Protein AF-A0A8H7XR48-F1 (afdb_monomer)

pLDDT: mean 74.65, std 19.41, range [31.95, 97.06]

Secondary structure (DSSP, 8-state):
---GGGGTS-TTSS-TTTTTTS----TT-----HHHHHHHTT--STTTTSHHHHHHHHH-----PPPTTHHHHHHHS-HHHHHHHHHHHHHHHHHHHHHHHHTTHHHHHHHHHHHHT--HHHHHH-TTHHHHHHHHHHHHHHHHHHTTS---S-HHHHHHHHHHTT-

Nearest PDB structures (foldseek):
  2gv9-assembly2_B  TM=8.561E-01  e=1.039E-02  Human alphaherpesvirus 1 strain KOS
  8ojd-assembly1_A  TM=8.337E-01  e=8.740E-03  Human alphaherpesvirus 1 strain KOS
  8ojc-assembly1_A  TM=9.045E-01  e=2.078E-02  Human alphaherpesvirus 1 strain KOS
  8ojb-assembly1_A  TM=8.391E-01  e=2.938E-02  Human alphaherpesvirus 1 strain KOS
  9enq-assembly1_A  TM=8.644E-01  e=4.155E-02  Human alphaherpesvirus 1 strain KOS

Solvent-accessible surface area (backbone atoms only — not comparable to full-atom values): 10162 Å² total; per-residue (Å²): 135,86,57,84,64,64,61,62,73,53,56,75,80,44,64,82,92,54,37,83,83,42,69,57,33,44,84,99,54,84,87,84,59,63,66,59,51,43,44,74,76,62,53,73,53,96,65,59,62,35,71,49,45,45,32,40,73,76,69,72,40,80,67,88,78,81,61,75,83,52,49,64,58,31,67,71,50,54,74,66,38,38,52,50,53,51,51,52,53,50,54,63,57,49,49,56,58,54,48,41,63,76,69,38,57,64,63,54,48,52,55,52,22,64,75,30,75,43,59,62,68,59,44,70,62,36,62,68,52,41,58,54,40,46,53,53,49,52,53,49,51,50,56,57,58,42,68,82,46,94,69,82,88,59,75,67,57,62,60,51,56,65,58,59,78,74,110

Foldseek 3Di:
DPDPVVLADFLPPDDPVCSVVAFSRDPPDDDFDPLVLCVVVVLDDDPCSDLQNLCCVQVVDGQDDDDPVCVVVLVPDDPVSVVVVVVSVVSVVVSVVVSCVRSVRPVVLVVLCVQLVHDSNVCSRPVVSSVVSVVVVVVVCVVVVCVVPDDDDPPVVVVVVVVVVVD

InterPro domains:
  IPR012337 Ribonuclease H-like superfamily [SSF53098] (27-121)
  IPR036397 Ribonuclease H superfamily [G3DSA:3.30.420.10] (11-151)
  IPR050240 DNA polymerase type-B [PTHR10322] (49-137)

Radius of gyration: 24.16 Å; Cα contacts (8 Å, |Δi|>4): 101; chains: 1; bounding box: 70×36×67 Å

Structure (mmCIF, N/CA/C/O backbone):
data_AF-A0A8H7XR48-F1
#
_entry.id   AF-A0A8H7XR48-F1
#
loop_
_atom_site.group_PDB
_atom_site.id
_atom_site.type_symbol
_atom_site.label_atom_id
_atom_site.label_alt_id
_atom_site.label_comp_id
_atom_site.label_asym_id
_atom_site.label_entity_id
_atom_site.label_seq_id
_atom_site.pdbx_PDB_ins_code
_atom_site.Cartn_x
_atom_site.Cartn_y
_atom_site.Cartn_z
_atom_site.occupancy
_atom_site.B_iso_or_equiv
_atom_site.auth_seq_id
_atom_site.auth_comp_id
_atom_site.auth_asym_id
_atom_site.auth_atom_id
_atom_site.pdbx_PDB_model_num
ATOM 1 N N . MET A 1 1 ? 26.533 -17.376 -4.863 1.00 31.95 1 MET A N 1
ATOM 2 C CA . MET A 1 1 ? 25.498 -17.317 -5.921 1.00 31.95 1 MET A CA 1
ATOM 3 C C . MET A 1 1 ? 24.184 -17.815 -5.343 1.00 31.95 1 MET A C 1
ATOM 5 O O . MET A 1 1 ? 23.973 -19.017 -5.287 1.00 31.95 1 MET A O 1
ATOM 9 N N . VAL A 1 2 ? 23.328 -16.916 -4.854 1.00 35.06 2 VAL A N 1
ATOM 10 C CA . VAL A 1 2 ? 21.971 -17.296 -4.442 1.00 35.06 2 VAL A CA 1
ATOM 11 C C . VAL A 1 2 ? 21.118 -17.404 -5.701 1.00 35.06 2 VAL A C 1
ATOM 13 O O . VAL A 1 2 ? 20.883 -16.408 -6.388 1.00 35.06 2 VAL A O 1
ATOM 16 N N . ALA A 1 3 ? 20.753 -18.640 -6.032 1.00 35.38 3 ALA A N 1
ATOM 17 C CA . ALA A 1 3 ? 20.004 -18.998 -7.219 1.00 35.38 3 ALA A CA 1
ATOM 18 C C . ALA A 1 3 ? 18.652 -18.274 -7.257 1.00 35.38 3 ALA A C 1
ATOM 20 O O . ALA A 1 3 ? 17.944 -18.191 -6.257 1.00 35.38 3 ALA A O 1
ATOM 21 N N . PHE A 1 4 ? 18.261 -17.850 -8.457 1.00 39.47 4 PHE A N 1
ATOM 22 C CA . PHE A 1 4 ? 16.917 -17.381 -8.829 1.00 39.47 4 PHE A CA 1
ATOM 23 C C . PHE A 1 4 ? 15.782 -18.311 -8.335 1.00 39.47 4 PHE A C 1
ATOM 25 O O . PHE A 1 4 ? 14.628 -17.910 -8.246 1.00 39.47 4 PHE A O 1
ATOM 32 N N . ARG A 1 5 ? 16.126 -19.555 -7.980 1.00 36.34 5 ARG A N 1
ATOM 33 C CA . ARG A 1 5 ? 15.261 -20.584 -7.398 1.00 36.34 5 ARG A CA 1
ATOM 34 C C . ARG A 1 5 ? 14.713 -20.228 -6.009 1.00 36.34 5 ARG A C 1
ATOM 36 O O . ARG A 1 5 ? 13.591 -20.599 -5.693 1.00 36.34 5 ARG A O 1
ATOM 43 N N . GLN A 1 6 ? 15.445 -19.441 -5.216 1.00 41.44 6 GLN A N 1
ATOM 44 C CA . GLN A 1 6 ? 15.031 -19.095 -3.849 1.00 41.44 6 GLN A CA 1
ATOM 45 C C . GLN A 1 6 ? 13.842 -18.118 -3.793 1.00 41.44 6 GLN A C 1
ATOM 47 O O . GLN A 1 6 ? 13.240 -17.943 -2.740 1.00 41.44 6 GLN A O 1
ATOM 52 N N . VAL A 1 7 ? 13.476 -17.515 -4.929 1.00 48.41 7 VAL A N 1
ATOM 53 C CA . VAL A 1 7 ? 12.302 -16.635 -5.071 1.00 48.41 7 VAL A CA 1
ATOM 54 C C . VAL A 1 7 ? 10.983 -17.418 -4.982 1.00 48.41 7 VAL A C 1
ATOM 56 O O . VAL A 1 7 ? 9.935 -16.838 -4.714 1.00 48.41 7 VAL A O 1
ATOM 59 N N . MET A 1 8 ? 11.026 -18.737 -5.194 1.00 41.47 8 MET A N 1
ATOM 60 C CA . MET A 1 8 ? 9.834 -19.586 -5.299 1.00 41.47 8 MET A CA 1
ATOM 61 C C . MET A 1 8 ? 9.629 -20.541 -4.118 1.00 41.47 8 MET A C 1
ATOM 63 O O . MET A 1 8 ? 8.530 -21.070 -3.984 1.00 41.47 8 MET A O 1
ATOM 67 N N . GLU A 1 9 ? 10.656 -20.808 -3.304 1.00 43.06 9 GLU A N 1
ATOM 68 C CA . GLU A 1 9 ? 10.659 -22.015 -2.459 1.00 43.06 9 GLU A CA 1
ATOM 69 C C . GLU A 1 9 ? 10.264 -21.830 -0.987 1.00 43.06 9 GLU A C 1
ATOM 71 O O . GLU A 1 9 ? 9.952 -22.840 -0.377 1.00 43.06 9 GLU A O 1
ATOM 76 N N . ASP A 1 10 ? 10.159 -20.624 -0.409 1.00 47.31 10 ASP A N 1
ATOM 77 C CA . ASP A 1 10 ? 9.413 -20.485 0.860 1.00 47.31 10 ASP A CA 1
ATOM 78 C C . ASP A 1 10 ? 9.190 -19.022 1.298 1.00 47.31 10 ASP A C 1
ATOM 80 O O . ASP A 1 10 ? 10.163 -18.315 1.589 1.00 47.31 10 ASP A O 1
ATOM 84 N N . PRO A 1 11 ? 7.941 -18.538 1.436 1.00 47.41 11 PRO A N 1
ATOM 85 C CA . PRO A 1 11 ? 7.667 -17.211 1.992 1.00 47.41 11 PRO A CA 1
ATOM 86 C C . PRO A 1 11 ? 8.005 -17.091 3.495 1.00 47.41 11 PRO A C 1
ATOM 88 O O . PRO A 1 11 ? 8.088 -15.971 3.998 1.00 47.41 11 PRO A O 1
ATOM 91 N N . TYR A 1 12 ? 8.245 -18.207 4.203 1.00 47.72 12 TYR A N 1
ATOM 92 C CA . TYR A 1 12 ? 8.559 -18.240 5.643 1.00 47.72 12 TYR A CA 1
ATOM 93 C C . TYR A 1 12 ? 10.038 -18.500 5.981 1.00 47.72 12 TYR A C 1
ATOM 95 O O . TYR A 1 12 ? 10.414 -18.431 7.148 1.00 47.72 12 TYR A O 1
ATOM 103 N N . ALA A 1 13 ? 10.906 -18.745 4.993 1.00 47.00 13 ALA A N 1
ATOM 104 C CA . ALA A 1 13 ? 12.335 -19.003 5.227 1.00 47.00 13 ALA A CA 1
ATOM 105 C C . ALA A 1 13 ? 13.164 -17.731 5.516 1.00 47.00 13 ALA A C 1
ATOM 107 O O . ALA A 1 13 ? 14.387 -17.788 5.662 1.00 47.00 13 ALA A O 1
ATOM 108 N N . LEU A 1 14 ? 12.519 -16.563 5.585 1.00 50.69 14 LEU A N 1
ATOM 109 C CA . LEU A 1 14 ? 13.154 -15.297 5.934 1.00 50.69 14 LEU A CA 1
ATOM 110 C C . LEU A 1 14 ? 12.921 -14.993 7.419 1.00 50.69 14 LEU A C 1
ATOM 112 O O . LEU A 1 14 ? 11.793 -15.125 7.891 1.00 50.69 14 LEU A O 1
ATOM 116 N N . PRO A 1 15 ? 13.944 -14.543 8.171 1.00 48.00 15 PRO A N 1
ATOM 117 C CA . PRO A 1 15 ? 13.750 -14.161 9.562 1.00 48.00 15 PRO A CA 1
ATOM 118 C C . PRO A 1 15 ? 12.688 -13.053 9.655 1.00 48.00 15 PRO A C 1
ATOM 120 O O . PRO A 1 15 ? 12.724 -12.083 8.892 1.00 48.00 15 PRO A O 1
ATOM 123 N N . ALA A 1 16 ? 11.744 -13.217 10.588 1.00 51.31 16 ALA A N 1
ATOM 124 C CA . ALA A 1 16 ? 10.472 -12.486 10.669 1.00 51.31 16 ALA A CA 1
ATOM 125 C C . ALA A 1 16 ? 10.585 -10.948 10.636 1.00 51.31 16 ALA A C 1
ATOM 127 O O . ALA A 1 16 ? 9.635 -10.267 10.261 1.00 51.31 16 ALA A O 1
ATOM 128 N N . TRP A 1 17 ? 11.750 -10.395 10.982 1.00 51.19 17 TRP A N 1
ATOM 129 C CA . TRP A 1 17 ? 12.008 -8.956 10.991 1.00 51.19 17 TRP A CA 1
ATOM 130 C C . TRP A 1 17 ? 12.313 -8.351 9.604 1.00 51.19 17 TRP A C 1
ATOM 132 O O . TRP A 1 17 ? 12.172 -7.145 9.448 1.00 51.19 17 TRP A O 1
ATOM 142 N N . ASN A 1 18 ? 12.654 -9.164 8.590 1.00 47.69 18 ASN A N 1
ATOM 143 C CA . ASN A 1 18 ? 12.933 -8.732 7.203 1.00 47.69 18 ASN A CA 1
ATOM 144 C C . ASN A 1 18 ? 11.976 -9.327 6.155 1.00 47.69 18 ASN A C 1
ATOM 146 O O . ASN A 1 18 ? 12.131 -9.089 4.954 1.00 47.69 18 ASN A O 1
ATOM 150 N N . ALA A 1 19 ? 10.998 -10.123 6.586 1.00 46.16 19 ALA A N 1
ATOM 151 C CA . ALA A 1 19 ? 10.084 -10.832 5.695 1.00 46.16 19 ALA A CA 1
ATOM 152 C C . ALA A 1 19 ? 9.158 -9.897 4.890 1.00 46.16 19 ALA A C 1
ATOM 154 O O . ALA A 1 19 ? 8.679 -10.293 3.836 1.00 46.16 19 ALA A O 1
ATOM 155 N N . PHE A 1 20 ? 8.942 -8.656 5.347 1.00 44.34 20 PHE A N 1
ATOM 156 C CA . PHE A 1 20 ? 8.093 -7.668 4.663 1.00 44.34 20 PHE A CA 1
ATOM 157 C C . PHE A 1 20 ? 8.835 -6.797 3.637 1.00 44.34 20 PHE A C 1
ATOM 159 O O . PHE A 1 20 ? 8.202 -6.177 2.783 1.00 44.34 20 PHE A O 1
ATOM 166 N N . ASP A 1 21 ? 10.169 -6.738 3.699 1.00 47.44 21 ASP A N 1
ATOM 167 C CA . ASP A 1 21 ? 10.977 -6.004 2.714 1.00 47.44 21 ASP A CA 1
ATOM 168 C C . ASP A 1 21 ? 11.237 -6.824 1.448 1.00 47.44 21 ASP A C 1
ATOM 170 O O . ASP A 1 21 ? 11.484 -6.264 0.381 1.00 47.44 21 ASP A O 1
ATOM 174 N N . LYS A 1 22 ? 11.132 -8.150 1.551 1.00 54.72 22 LYS A N 1
ATOM 175 C CA . LYS A 1 22 ? 11.156 -9.069 0.416 1.00 54.72 22 LYS A CA 1
ATOM 176 C C . LYS A 1 22 ? 9.720 -9.440 0.074 1.00 54.72 22 LYS A C 1
ATOM 178 O O . LYS A 1 22 ? 8.923 -9.698 0.963 1.00 54.72 22 LYS A O 1
ATOM 183 N N . CYS A 1 23 ? 9.374 -9.447 -1.210 1.00 55.88 23 CYS A N 1
ATOM 184 C CA . CYS A 1 23 ? 8.049 -9.872 -1.653 1.00 55.88 23 CYS A CA 1
ATOM 185 C C . CYS A 1 23 ? 7.854 -11.338 -1.212 1.00 55.88 23 CYS A C 1
ATOM 187 O O . CYS A 1 23 ? 8.615 -12.180 -1.694 1.00 55.88 23 CYS A O 1
ATOM 189 N N . PRO A 1 24 ? 6.927 -11.668 -0.287 1.00 58.44 24 PRO A N 1
ATOM 190 C CA . PRO A 1 24 ? 6.729 -13.053 0.113 1.00 58.44 24 PRO A CA 1
ATOM 191 C C . PRO A 1 24 ? 6.216 -13.805 -1.114 1.00 58.44 24 PRO A C 1
ATOM 193 O O . PRO A 1 24 ? 5.130 -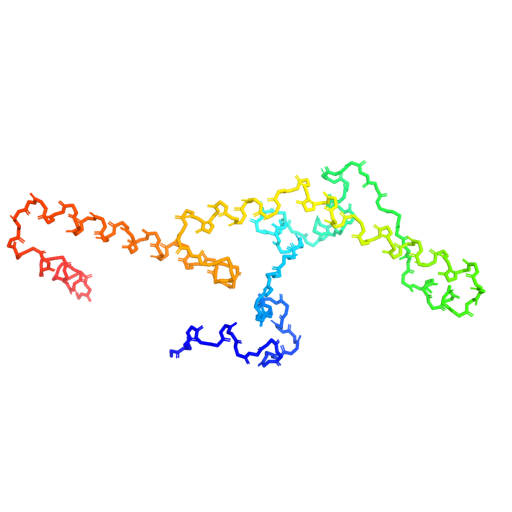13.523 -1.627 1.00 58.44 24 PRO A O 1
ATOM 196 N N . GLY A 1 25 ? 7.062 -14.688 -1.645 1.00 56.75 25 GLY A N 1
ATOM 197 C CA . GLY A 1 25 ? 6.806 -15.448 -2.858 1.00 56.75 25 GLY A CA 1
ATOM 198 C C . GLY A 1 25 ? 5.703 -16.466 -2.618 1.00 56.75 25 GLY A C 1
ATOM 199 O O . GLY A 1 25 ? 5.967 -17.624 -2.326 1.00 56.75 25 GLY A O 1
ATOM 200 N N . TYR A 1 26 ? 4.448 -16.039 -2.711 1.00 68.38 26 TYR A N 1
ATOM 201 C CA . TYR A 1 26 ? 3.325 -16.960 -2.782 1.00 68.38 26 TYR A CA 1
ATOM 202 C C . TYR A 1 26 ? 3.242 -17.503 -4.206 1.00 68.38 26 TYR A C 1
ATOM 204 O O . TYR A 1 26 ? 3.076 -16.744 -5.166 1.00 68.38 26 TYR A O 1
ATOM 212 N N . VAL A 1 27 ? 3.331 -18.823 -4.357 1.00 71.50 27 VAL A N 1
ATOM 213 C CA . VAL A 1 27 ? 3.225 -19.465 -5.670 1.00 71.50 27 VAL A CA 1
ATOM 214 C C . VAL A 1 27 ? 1.889 -19.086 -6.320 1.00 71.50 27 VAL A C 1
ATOM 216 O O . VAL A 1 27 ? 0.821 -19.236 -5.728 1.00 71.50 27 VAL A O 1
ATOM 219 N N . GLY A 1 28 ? 1.955 -18.538 -7.536 1.00 78.50 28 GLY A N 1
ATOM 220 C CA . GLY A 1 28 ? 0.779 -18.127 -8.309 1.00 78.50 28 GLY A CA 1
ATOM 221 C C . GLY A 1 28 ? 0.068 -16.859 -7.820 1.00 78.50 28 GLY A C 1
ATOM 222 O O . GLY A 1 28 ? -0.946 -16.488 -8.406 1.00 78.50 28 GLY A O 1
ATOM 223 N N . ARG A 1 29 ? 0.572 -16.167 -6.788 1.00 79.56 29 ARG A N 1
ATOM 224 C CA . ARG A 1 29 ? -0.003 -14.896 -6.317 1.00 79.56 29 ARG A CA 1
ATOM 225 C C . ARG A 1 29 ? 1.014 -13.768 -6.423 1.00 79.56 29 ARG A C 1
ATOM 227 O O . ARG A 1 29 ? 2.207 -13.947 -6.200 1.00 79.56 29 ARG A O 1
ATOM 234 N N . PHE A 1 30 ? 0.514 -12.585 -6.752 1.00 80.94 30 PHE A N 1
ATOM 235 C CA . PHE A 1 30 ? 1.302 -11.364 -6.823 1.00 80.94 30 PHE A CA 1
ATOM 236 C C . PHE A 1 30 ? 0.936 -10.457 -5.651 1.00 80.94 30 PHE A C 1
ATOM 238 O O . PHE A 1 30 ? -0.236 -10.127 -5.468 1.00 80.94 30 PHE A O 1
ATOM 245 N N . VAL A 1 31 ? 1.929 -10.066 -4.850 1.00 81.62 31 VAL A N 1
ATOM 246 C CA . VAL A 1 31 ? 1.714 -9.205 -3.682 1.00 81.62 31 VAL A CA 1
ATOM 247 C C . VAL A 1 31 ? 1.929 -7.751 -4.072 1.00 81.62 31 VAL A C 1
ATOM 249 O O . VAL A 1 31 ? 3.024 -7.331 -4.456 1.00 81.62 31 VAL A O 1
ATOM 252 N N . LEU A 1 32 ? 0.860 -6.973 -3.941 1.00 85.12 32 LEU A N 1
ATOM 253 C CA . LEU A 1 32 ? 0.852 -5.549 -4.215 1.00 85.12 32 LEU A CA 1
ATOM 254 C C . LEU A 1 32 ? 0.607 -4.773 -2.924 1.00 85.12 32 LEU A C 1
ATOM 256 O O . LEU A 1 32 ? -0.530 -4.622 -2.494 1.00 85.12 32 LEU A O 1
ATOM 260 N N . ASP A 1 33 ? 1.684 -4.262 -2.330 1.00 85.38 33 ASP A N 1
ATOM 261 C CA . ASP A 1 33 ? 1.592 -3.340 -1.201 1.00 85.38 33 ASP A CA 1
ATOM 262 C C . ASP A 1 33 ? 1.602 -1.882 -1.687 1.00 85.38 33 ASP A C 1
ATOM 264 O O . ASP A 1 33 ? 2.489 -1.447 -2.433 1.00 85.38 33 ASP A O 1
ATOM 268 N N . ILE A 1 34 ? 0.598 -1.132 -1.242 1.00 87.56 34 ILE A N 1
ATOM 269 C CA . ILE A 1 34 ? 0.430 0.296 -1.498 1.00 87.56 34 ILE A CA 1
ATOM 270 C C . ILE A 1 34 ? 1.507 1.110 -0.802 1.00 87.56 34 ILE A C 1
ATOM 272 O O . ILE A 1 34 ? 2.008 2.066 -1.386 1.00 87.56 34 ILE A O 1
ATOM 276 N N . TYR A 1 35 ? 1.871 0.746 0.427 1.00 85.25 35 TYR A N 1
ATOM 277 C CA . TYR A 1 35 ? 2.858 1.489 1.199 1.00 85.25 35 TYR A CA 1
ATOM 278 C C . TYR A 1 35 ? 4.208 1.500 0.475 1.00 85.25 35 TYR A C 1
ATOM 280 O O . TYR A 1 35 ? 4.811 2.556 0.268 1.00 85.25 35 TYR A O 1
ATOM 288 N N . LYS A 1 36 ? 4.638 0.329 -0.008 1.00 81.12 36 LYS A N 1
ATOM 289 C CA . LYS A 1 36 ? 5.837 0.195 -0.844 1.00 81.12 36 LYS A CA 1
ATOM 290 C C . LYS A 1 36 ? 5.702 0.957 -2.157 1.00 81.12 36 LYS A C 1
ATOM 292 O O . LYS A 1 36 ? 6.602 1.711 -2.506 1.00 81.12 36 LYS A O 1
ATOM 297 N N . HIS A 1 37 ? 4.562 0.841 -2.838 1.00 84.62 37 HIS A N 1
ATOM 298 C CA . HIS A 1 37 ? 4.338 1.559 -4.094 1.00 84.62 37 HIS A CA 1
ATOM 299 C C . HIS A 1 37 ? 4.391 3.089 -3.931 1.00 84.62 37 HIS A C 1
ATOM 301 O O . HIS A 1 37 ? 4.999 3.777 -4.745 1.00 84.62 37 HIS A O 1
ATOM 307 N N . ALA A 1 38 ? 3.818 3.627 -2.854 1.00 85.62 38 ALA A N 1
ATOM 308 C CA . ALA A 1 38 ? 3.908 5.045 -2.521 1.00 85.62 38 ALA A CA 1
ATOM 309 C C . ALA A 1 38 ? 5.363 5.475 -2.266 1.00 85.62 38 ALA A C 1
ATOM 311 O O . ALA A 1 38 ? 5.776 6.552 -2.703 1.00 85.62 38 ALA A O 1
ATOM 312 N N . SER A 1 39 ? 6.158 4.621 -1.609 1.00 82.31 39 SER A N 1
ATOM 313 C CA . SER A 1 39 ? 7.591 4.869 -1.428 1.00 82.31 39 SER A CA 1
ATOM 314 C C . SER A 1 39 ? 8.350 4.866 -2.759 1.00 82.31 39 SER A C 1
ATOM 316 O O . SER A 1 39 ? 9.205 5.726 -2.956 1.00 82.31 39 SER A O 1
ATOM 318 N N . ASP A 1 40 ? 8.019 3.952 -3.677 1.00 79.75 40 ASP A N 1
ATOM 319 C CA . ASP A 1 40 ? 8.638 3.852 -5.008 1.00 79.75 40 ASP A CA 1
ATOM 320 C C . ASP A 1 40 ? 8.347 5.092 -5.875 1.00 79.75 40 ASP A C 1
ATOM 322 O O . ASP A 1 40 ? 9.189 5.521 -6.660 1.00 79.75 40 ASP A O 1
ATOM 326 N N . ILE A 1 41 ? 7.166 5.702 -5.712 1.00 80.12 41 ILE A N 1
ATOM 327 C CA . ILE A 1 41 ? 6.768 6.953 -6.388 1.00 80.12 41 ILE A CA 1
ATOM 328 C C . ILE A 1 41 ? 7.530 8.177 -5.830 1.00 80.12 41 ILE A C 1
ATOM 330 O O . ILE A 1 41 ? 7.482 9.264 -6.404 1.00 80.12 41 ILE A O 1
ATOM 334 N N . GLY A 1 42 ? 8.269 8.025 -4.727 1.00 78.12 42 GLY A N 1
ATOM 335 C CA . GLY A 1 42 ? 9.019 9.115 -4.104 1.00 78.12 42 GLY A CA 1
ATOM 336 C C . GLY A 1 42 ? 8.229 9.875 -3.038 1.00 78.12 42 GLY A C 1
ATOM 337 O O . GLY A 1 42 ? 8.595 10.993 -2.673 1.00 78.12 42 GLY A O 1
ATOM 338 N N . ILE A 1 43 ? 7.157 9.289 -2.493 1.00 75.12 43 ILE A N 1
ATOM 339 C CA . ILE A 1 43 ? 6.497 9.812 -1.290 1.00 75.12 43 ILE A CA 1
ATOM 340 C C . ILE A 1 43 ? 7.331 9.398 -0.075 1.00 75.12 43 ILE A C 1
ATOM 342 O O . ILE A 1 43 ? 7.033 8.428 0.617 1.00 75.12 43 ILE A O 1
ATOM 346 N N . THR A 1 44 ? 8.424 10.120 0.161 1.00 58.00 44 THR A N 1
ATOM 347 C CA . THR A 1 44 ? 9.387 9.816 1.225 1.00 58.00 44 THR A CA 1
ATOM 348 C C . THR A 1 44 ? 9.148 10.682 2.467 1.00 58.00 44 THR A C 1
ATOM 350 O O . THR A 1 44 ? 8.890 11.887 2.377 1.00 58.00 44 THR A O 1
ATOM 353 N N . GLY A 1 45 ? 9.218 10.056 3.649 1.00 58.53 45 GLY A N 1
ATOM 354 C CA . GLY A 1 45 ? 9.153 10.709 4.965 1.00 58.53 45 GLY A CA 1
ATOM 355 C C . GLY A 1 45 ? 8.214 10.009 5.956 1.00 58.53 45 GLY A C 1
ATOM 356 O O . GLY A 1 45 ? 7.043 9.786 5.646 1.00 58.53 45 GLY A O 1
ATOM 357 N N . ARG A 1 46 ? 8.711 9.704 7.171 1.00 52.50 46 ARG A N 1
ATOM 358 C CA . ARG A 1 46 ? 7.883 9.225 8.298 1.00 52.50 46 ARG A CA 1
ATOM 359 C C . ARG A 1 46 ? 6.757 10.240 8.539 1.00 52.50 46 ARG A C 1
ATOM 361 O O . ARG A 1 46 ? 7.032 11.412 8.765 1.00 52.50 46 ARG A O 1
ATOM 368 N N . GLY A 1 47 ? 5.504 9.801 8.416 1.00 61.53 47 GLY A N 1
ATOM 369 C CA . GLY A 1 47 ? 4.309 10.651 8.508 1.00 61.53 47 GLY A CA 1
ATOM 370 C C . GLY A 1 47 ? 3.587 10.843 7.171 1.00 61.53 47 GLY A C 1
ATOM 371 O O . GLY A 1 47 ? 2.377 10.661 7.118 1.00 61.53 47 GLY A O 1
ATOM 372 N N . ARG A 1 48 ? 4.312 11.091 6.069 1.00 62.06 48 ARG A N 1
ATOM 373 C CA . ARG A 1 48 ? 3.710 11.302 4.730 1.00 62.06 48 ARG A CA 1
ATOM 374 C C . ARG A 1 48 ? 3.208 10.014 4.081 1.00 62.06 48 ARG A C 1
ATOM 376 O O . ARG A 1 48 ? 2.312 10.061 3.247 1.00 62.06 48 ARG A O 1
ATOM 383 N N . SER A 1 49 ? 3.795 8.881 4.460 1.00 73.12 49 SER A N 1
ATOM 384 C CA . SER A 1 49 ? 3.413 7.541 4.006 1.00 73.12 49 SER A CA 1
ATOM 385 C C . SER A 1 49 ? 2.379 6.865 4.916 1.00 73.12 49 SER A C 1
ATOM 387 O O . SER A 1 49 ? 2.108 5.676 4.763 1.00 73.12 49 SER A O 1
ATOM 389 N N . THR A 1 50 ? 1.795 7.596 5.875 1.00 85.25 50 THR A N 1
ATOM 390 C CA . THR A 1 50 ? 0.666 7.075 6.653 1.00 85.25 50 THR A CA 1
ATOM 391 C C . THR A 1 50 ? -0.576 6.976 5.773 1.00 85.25 50 THR A C 1
ATOM 393 O O . THR A 1 50 ? -0.771 7.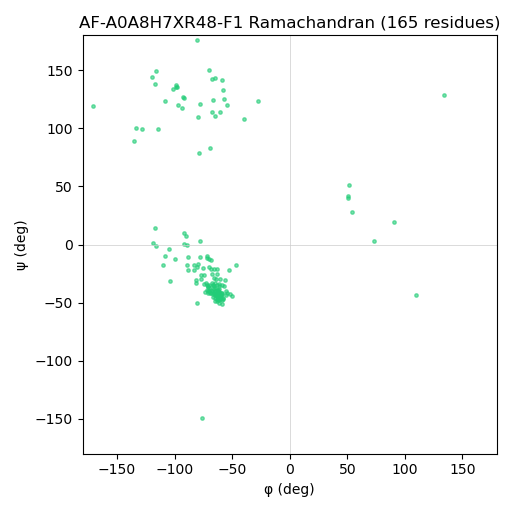774 4.855 1.00 85.25 50 THR A O 1
ATOM 396 N N . LEU A 1 51 ? -1.449 6.014 6.075 1.00 87.25 51 LEU A N 1
ATOM 397 C CA . LEU A 1 51 ? -2.692 5.819 5.328 1.00 87.25 51 LEU A CA 1
ATOM 398 C C . LEU A 1 51 ? -3.560 7.089 5.312 1.00 87.25 51 LEU A C 1
ATOM 400 O O . LEU A 1 51 ? -4.173 7.398 4.295 1.00 87.25 51 LEU A O 1
ATOM 404 N N . ASN A 1 52 ? -3.553 7.854 6.410 1.00 88.75 52 ASN A N 1
ATOM 405 C CA . ASN A 1 52 ? -4.280 9.117 6.498 1.00 88.75 52 ASN A CA 1
ATOM 406 C C . ASN A 1 52 ? -3.719 10.166 5.523 1.00 88.75 52 ASN A C 1
ATOM 408 O 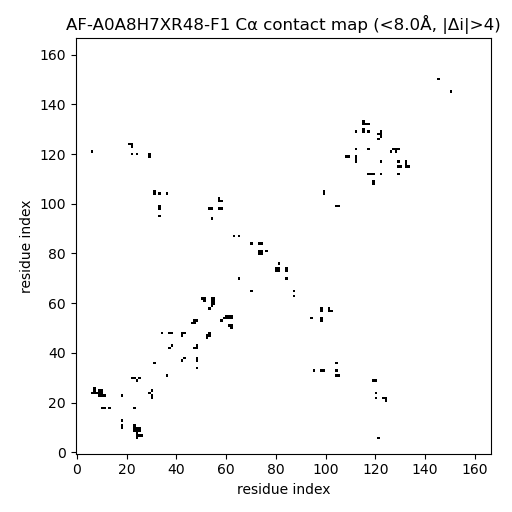O . ASN A 1 52 ? -4.470 10.744 4.745 1.00 88.75 52 ASN A O 1
ATOM 412 N N . SER A 1 53 ? -2.396 10.357 5.494 1.00 87.44 53 SER A N 1
ATOM 413 C CA . SER A 1 53 ? -1.766 11.316 4.577 1.00 87.44 53 SER A CA 1
ATOM 414 C C . SER A 1 53 ? -1.915 10.928 3.106 1.00 87.44 53 SER A C 1
ATOM 416 O O . SER A 1 53 ? -2.076 11.801 2.258 1.00 87.44 53 SER A O 1
ATOM 418 N N . LEU A 1 54 ? -1.882 9.631 2.783 1.00 89.12 54 LEU A N 1
ATOM 419 C CA . LEU A 1 54 ? -2.127 9.158 1.417 1.00 89.12 54 LEU A CA 1
ATOM 420 C C . LEU A 1 54 ? -3.587 9.377 0.999 1.00 89.12 54 LEU A C 1
ATOM 422 O O . LEU A 1 54 ? -3.835 9.825 -0.120 1.00 89.12 54 LEU A O 1
ATOM 426 N N . SER A 1 55 ? -4.539 9.117 1.897 1.00 89.62 55 SER A N 1
ATOM 427 C CA . SER A 1 55 ? -5.961 9.404 1.671 1.00 89.62 55 SER A CA 1
ATOM 428 C C . SER A 1 55 ? -6.203 10.884 1.404 1.00 89.62 55 SER A C 1
ATOM 430 O O . SER A 1 55 ? -6.781 11.241 0.379 1.00 89.62 55 SER A O 1
ATOM 432 N N . GLU A 1 56 ? -5.681 11.753 2.269 1.00 90.19 56 GLU A N 1
ATOM 433 C CA . GLU A 1 56 ? -5.853 13.198 2.131 1.00 90.19 56 GLU A CA 1
ATOM 434 C C . GLU A 1 56 ? -5.216 13.709 0.833 1.00 90.19 56 GLU A C 1
ATOM 436 O O . GLU A 1 56 ? -5.815 14.506 0.120 1.00 90.19 56 GLU A O 1
ATOM 441 N N . ARG A 1 57 ? -4.041 13.189 0.460 1.00 87.75 57 ARG A N 1
ATOM 442 C CA . ARG A 1 57 ? -3.330 13.614 -0.752 1.00 87.75 57 ARG A CA 1
ATOM 443 C C . ARG A 1 57 ? -3.993 13.170 -2.059 1.00 87.75 57 ARG A C 1
ATOM 445 O O . ARG A 1 57 ? -3.941 13.914 -3.035 1.00 87.75 57 ARG A O 1
ATOM 452 N N . PHE A 1 58 ? -4.520 11.946 -2.130 1.00 88.50 58 PHE A N 1
ATOM 453 C CA . PHE A 1 58 ? -4.993 11.357 -3.394 1.00 88.50 58 PHE A CA 1
ATOM 454 C C . PHE A 1 58 ? -6.512 11.338 -3.546 1.00 88.50 58 PHE A C 1
ATOM 456 O O . PHE A 1 58 ? -7.012 11.407 -4.672 1.00 88.50 58 PHE A O 1
ATOM 463 N N . LEU A 1 59 ? -7.233 11.215 -2.433 1.00 89.31 59 LEU A N 1
ATOM 464 C CA . LEU A 1 59 ? -8.690 11.108 -2.400 1.00 89.31 59 LEU A CA 1
ATOM 465 C C . LEU A 1 59 ? -9.352 12.383 -1.861 1.00 89.31 59 LEU A C 1
ATOM 467 O O . LEU A 1 59 ? -10.563 12.511 -1.994 1.00 89.31 59 LEU A O 1
ATOM 471 N N . ASN A 1 60 ? -8.574 13.329 -1.311 1.00 87.88 60 ASN A N 1
ATOM 472 C CA . ASN A 1 60 ? -9.074 14.513 -0.598 1.00 87.88 60 ASN A CA 1
ATOM 473 C C . ASN A 1 60 ? -10.049 14.153 0.536 1.00 87.88 60 ASN A C 1
ATOM 475 O O . ASN A 1 60 ? -10.926 14.942 0.880 1.00 87.88 60 ASN A O 1
ATOM 479 N N . ASP A 1 61 ? -9.890 12.957 1.108 1.00 86.94 61 ASP A N 1
ATOM 480 C CA . ASP A 1 61 ? -10.732 12.436 2.178 1.00 86.94 61 ASP A CA 1
ATOM 481 C C . ASP A 1 61 ? -9.898 12.214 3.442 1.00 86.94 61 ASP A C 1
ATOM 483 O O . ASP A 1 61 ? -8.758 11.732 3.378 1.00 86.94 61 ASP A O 1
ATOM 487 N N . LYS A 1 62 ? -10.461 12.574 4.595 1.00 85.31 62 LYS A N 1
ATOM 488 C CA . LYS A 1 62 ? -9.797 12.453 5.894 1.00 85.31 62 LYS A CA 1
ATOM 489 C C . LYS A 1 62 ? -10.244 11.170 6.568 1.00 85.31 62 LYS A C 1
ATOM 491 O O . LYS A 1 62 ? -11.413 10.995 6.894 1.00 85.31 62 LYS A O 1
ATOM 496 N N . LYS A 1 63 ? -9.280 10.294 6.844 1.00 86.69 63 LYS A N 1
ATOM 497 C CA . LYS A 1 63 ? -9.544 9.022 7.508 1.00 86.69 63 LYS A CA 1
ATOM 498 C C . LYS A 1 63 ? -10.000 9.259 8.951 1.00 86.69 63 LYS A C 1
ATOM 500 O O . LYS A 1 63 ? -9.265 9.836 9.756 1.00 86.69 63 LYS A O 1
ATOM 505 N N . GLU A 1 64 ? -11.165 8.730 9.305 1.00 85.25 64 GLU A N 1
ATOM 506 C CA . GLU A 1 64 ? -11.581 8.587 10.702 1.00 85.25 64 GLU A CA 1
ATOM 507 C C . GLU A 1 64 ? -10.683 7.550 11.396 1.00 85.25 64 GLU A C 1
ATOM 509 O O . GLU A 1 64 ? -10.693 6.373 11.038 1.00 85.25 64 GLU A O 1
ATOM 514 N N . ASN A 1 65 ? -9.880 7.970 12.377 1.00 84.44 65 ASN A N 1
ATOM 515 C CA . ASN A 1 65 ? -8.971 7.071 13.089 1.00 84.44 65 ASN A CA 1
ATOM 516 C C . ASN A 1 65 ? -9.528 6.671 14.455 1.00 84.44 65 ASN A C 1
ATOM 518 O O . ASN A 1 65 ? -9.938 7.516 15.251 1.00 84.44 65 ASN A O 1
ATOM 522 N N . LEU A 1 66 ? -9.449 5.377 14.750 1.00 89.38 66 LEU A N 1
ATOM 523 C CA . LEU A 1 66 ? -9.673 4.836 16.082 1.00 89.38 66 LEU A CA 1
ATOM 524 C C . LEU A 1 66 ? -8.333 4.768 16.831 1.00 89.38 66 LEU A C 1
ATOM 526 O O . LEU A 1 66 ? -7.374 4.189 16.321 1.00 89.38 66 LEU A O 1
ATOM 530 N N . SER A 1 67 ? -8.251 5.359 18.031 1.00 89.88 67 SER A N 1
ATOM 531 C CA . SER A 1 67 ? -7.050 5.224 18.876 1.00 89.88 67 SER A CA 1
ATOM 532 C C . SER A 1 67 ? -6.899 3.784 19.364 1.00 89.88 67 SER A C 1
ATOM 534 O O . SER A 1 67 ? -7.894 3.150 19.723 1.00 89.88 67 SER A O 1
ATOM 536 N N . PHE A 1 68 ? -5.659 3.297 19.439 1.00 90.75 68 PHE A N 1
ATOM 537 C CA . PHE A 1 68 ? -5.352 1.929 19.858 1.00 90.75 68 PHE A CA 1
ATOM 538 C C . PHE A 1 68 ? -5.872 1.616 21.271 1.00 90.75 68 PHE A C 1
ATOM 540 O O . PHE A 1 68 ? -6.373 0.519 21.499 1.00 90.75 68 PHE A O 1
ATOM 547 N N . ASP A 1 69 ? -5.864 2.600 22.176 1.00 94.44 69 ASP A N 1
ATOM 548 C CA . ASP A 1 69 ? -6.355 2.459 23.556 1.00 94.44 69 ASP A CA 1
ATOM 549 C C . ASP A 1 69 ? -7.836 2.074 23.639 1.00 94.44 69 ASP A C 1
ATOM 551 O O . ASP A 1 69 ? -8.274 1.423 24.586 1.00 94.44 69 ASP A O 1
ATOM 555 N N . LYS A 1 70 ? -8.634 2.478 22.644 1.00 91.88 70 LYS A N 1
ATOM 556 C CA . LYS A 1 70 ? -10.083 2.236 22.634 1.00 91.88 70 LYS A CA 1
ATOM 557 C C . LYS A 1 70 ? -10.442 0.847 22.108 1.00 91.88 70 LYS A C 1
ATOM 559 O O . LYS A 1 70 ? -11.552 0.381 22.354 1.00 91.88 70 LYS A O 1
ATOM 564 N N . ILE A 1 71 ? -9.527 0.179 21.401 1.00 94.62 71 ILE A N 1
ATOM 565 C CA . ILE A 1 71 ? -9.793 -1.103 20.733 1.00 94.62 71 ILE A CA 1
ATOM 566 C C . ILE A 1 71 ? -10.153 -2.208 21.741 1.00 94.62 71 ILE A C 1
ATOM 568 O O . ILE A 1 71 ? -11.184 -2.852 21.538 1.00 94.62 71 ILE A O 1
ATOM 572 N N . PRO A 1 72 ? -9.397 -2.426 22.841 1.00 95.75 72 PRO A N 1
ATOM 573 C CA . PRO A 1 72 ? -9.732 -3.477 23.803 1.00 95.75 72 PRO A CA 1
ATOM 574 C C . PRO A 1 72 ? -11.098 -3.256 24.460 1.00 95.75 72 PRO A C 1
ATOM 576 O O . PRO A 1 72 ? -11.854 -4.209 24.636 1.00 95.75 72 PRO A O 1
ATOM 579 N N . GLY A 1 73 ? -11.440 -1.997 24.762 1.00 94.94 73 GLY A N 1
ATOM 580 C CA . GLY A 1 73 ? -12.733 -1.634 25.346 1.00 94.94 73 GLY A CA 1
ATOM 581 C C . GLY A 1 73 ? -13.904 -1.916 24.405 1.00 94.94 73 GLY A C 1
ATOM 582 O O . GLY A 1 73 ? -14.881 -2.536 24.813 1.00 94.94 73 GLY A O 1
ATOM 583 N N . LEU A 1 74 ? -13.781 -1.537 23.129 1.00 94.31 74 LEU A N 1
ATOM 584 C CA . LEU A 1 74 ? -14.816 -1.801 22.122 1.00 94.31 74 LEU A CA 1
ATOM 585 C C . LEU A 1 74 ? -14.971 -3.296 21.813 1.00 94.31 74 LEU A C 1
ATOM 587 O O . LEU A 1 74 ? -16.078 -3.763 21.556 1.00 94.31 74 LEU A O 1
ATOM 591 N N . GLN A 1 75 ? -13.879 -4.062 21.863 1.00 95.94 75 GLN A N 1
ATOM 592 C CA . GLN A 1 75 ? -13.926 -5.504 21.627 1.00 95.94 75 GLN A CA 1
ATOM 593 C C . GLN A 1 75 ? -14.604 -6.262 22.781 1.00 95.94 75 GLN A C 1
ATOM 595 O O . GLN A 1 75 ? -15.403 -7.170 22.536 1.00 95.94 75 GLN A O 1
ATOM 600 N N . ALA A 1 76 ? -14.300 -5.885 24.028 1.00 96.19 76 ALA A N 1
ATOM 601 C CA . ALA A 1 76 ? -14.877 -6.485 25.234 1.00 96.19 76 ALA A CA 1
ATOM 602 C C . ALA A 1 76 ? -16.306 -5.999 25.549 1.00 96.19 76 ALA A C 1
ATOM 604 O O . ALA A 1 76 ? -16.963 -6.570 26.418 1.00 96.19 76 ALA A O 1
ATOM 605 N N . GLY A 1 77 ? -16.779 -4.958 24.859 1.00 94.50 77 GLY A N 1
ATOM 606 C CA . GLY A 1 77 ? -18.087 -4.346 25.069 1.00 94.50 77 GLY A CA 1
ATOM 607 C C . GLY A 1 77 ? -19.270 -5.134 24.495 1.00 94.50 77 GLY A C 1
ATOM 608 O O . GLY A 1 77 ? -19.298 -6.369 24.423 1.00 94.50 77 GLY A O 1
ATOM 609 N N . THR A 1 78 ? -20.295 -4.393 24.089 1.00 96.81 78 THR A N 1
ATOM 610 C CA . THR A 1 78 ? -21.563 -4.933 23.585 1.00 96.81 78 THR A CA 1
ATOM 611 C C . THR A 1 78 ? -21.477 -5.361 22.115 1.00 96.81 78 THR A C 1
ATOM 613 O O . THR A 1 78 ? -20.457 -5.202 21.439 1.00 96.81 78 THR A O 1
ATOM 616 N N . ALA A 1 79 ? -22.559 -5.942 21.588 1.00 97.06 79 ALA A N 1
ATOM 617 C CA . ALA A 1 79 ? -22.646 -6.259 20.162 1.00 97.06 79 ALA A CA 1
ATOM 618 C C . ALA A 1 79 ? -22.553 -4.998 19.279 1.00 97.06 79 ALA A C 1
ATOM 620 O O . ALA A 1 79 ? -21.942 -5.051 18.210 1.00 97.06 79 ALA A O 1
ATOM 621 N N . ASP A 1 80 ? -23.089 -3.868 19.746 1.00 96.94 80 ASP A N 1
ATOM 622 C C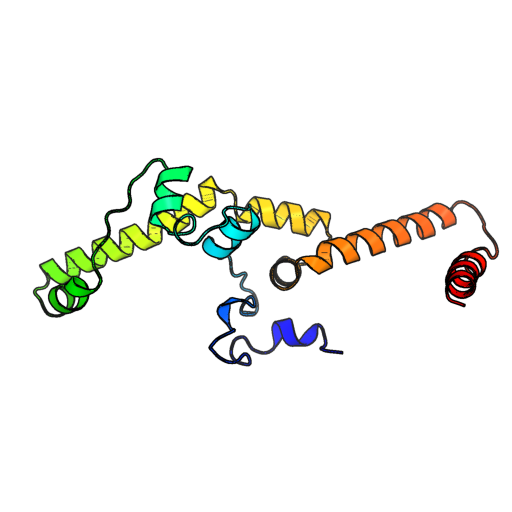A . ASP A 1 80 ? -23.062 -2.597 19.017 1.00 96.94 80 ASP A CA 1
ATOM 623 C C . ASP A 1 80 ? -21.654 -1.980 18.976 1.00 96.94 80 ASP A C 1
ATOM 625 O O . ASP A 1 80 ? -21.227 -1.467 17.935 1.00 96.94 80 ASP A O 1
ATOM 629 N N . ASP A 1 81 ? -20.876 -2.118 20.053 1.00 95.56 81 ASP A N 1
ATOM 630 C CA . ASP A 1 81 ? -19.474 -1.678 20.095 1.00 95.56 81 ASP A CA 1
ATOM 631 C C . ASP A 1 81 ? -18.611 -2.477 19.108 1.00 95.56 81 ASP A C 1
ATOM 633 O O . ASP A 1 81 ? -17.845 -1.907 18.322 1.00 95.56 81 ASP A O 1
ATOM 637 N N . ARG A 1 82 ? -18.803 -3.804 19.062 1.00 96.69 82 ARG A N 1
ATOM 638 C CA . ARG A 1 82 ? -18.130 -4.679 18.088 1.00 96.69 82 ARG A CA 1
ATOM 639 C C . ARG A 1 82 ? -18.549 -4.383 16.651 1.00 96.69 82 ARG A C 1
ATOM 641 O O . ARG A 1 82 ? -17.707 -4.417 15.753 1.00 96.69 82 ARG A O 1
ATOM 648 N N . ARG A 1 83 ? -19.823 -4.052 16.411 1.00 96.88 83 ARG A N 1
ATOM 649 C CA . ARG A 1 83 ? -20.307 -3.612 15.091 1.00 96.88 83 ARG A CA 1
ATOM 650 C C . ARG A 1 83 ? -19.629 -2.314 14.655 1.00 96.88 83 ARG A C 1
ATOM 652 O O . ARG A 1 83 ? -19.242 -2.173 13.492 1.00 96.88 83 ARG A O 1
ATOM 659 N N . THR A 1 84 ? -19.463 -1.381 15.584 1.00 94.75 84 THR A N 1
ATOM 660 C CA . THR A 1 84 ? -18.770 -0.113 15.343 1.00 94.75 84 THR A CA 1
ATOM 661 C C . THR A 1 84 ? -17.301 -0.356 14.995 1.00 94.75 84 THR A C 1
ATOM 663 O O . THR A 1 84 ? -16.822 0.144 13.977 1.00 94.75 84 THR A O 1
ATOM 666 N N . LEU A 1 85 ? -16.607 -1.210 15.756 1.00 95.75 85 LEU A N 1
ATOM 667 C CA . LEU A 1 85 ? -15.231 -1.623 15.463 1.00 95.75 85 LEU A CA 1
ATOM 668 C C . LEU A 1 85 ? -15.106 -2.274 14.074 1.00 95.75 85 LEU A C 1
ATOM 670 O O . LEU A 1 85 ? -14.244 -1.885 13.289 1.00 95.75 85 LEU A O 1
ATOM 674 N N . ALA A 1 86 ? -16.006 -3.201 13.733 1.00 95.69 86 ALA A N 1
ATOM 675 C CA . ALA A 1 86 ? -16.029 -3.850 12.421 1.00 95.69 86 ALA A CA 1
ATOM 676 C C . ALA A 1 86 ? -16.249 -2.848 11.275 1.00 95.69 86 ALA A C 1
ATOM 678 O O . ALA A 1 86 ? -15.648 -2.982 10.209 1.00 95.69 86 ALA A O 1
ATOM 679 N N . THR A 1 87 ? -17.063 -1.815 11.501 1.00 95.44 87 THR A N 1
ATOM 680 C CA . THR A 1 87 ? -17.280 -0.738 10.525 1.00 95.44 87 THR A CA 1
ATOM 681 C C . THR A 1 87 ? -15.995 0.056 10.283 1.00 95.44 87 THR A C 1
ATOM 683 O O . THR A 1 87 ? -15.661 0.323 9.130 1.00 95.44 87 THR A O 1
ATOM 686 N N . TYR A 1 88 ? -15.233 0.379 11.335 1.00 95.00 88 TYR A N 1
ATOM 687 C CA . TYR A 1 88 ? -13.917 1.013 11.186 1.00 95.00 88 TYR A CA 1
ATOM 688 C C . TYR A 1 88 ? -12.933 0.124 10.420 1.00 95.00 88 TYR A C 1
ATOM 690 O O . TYR A 1 88 ? -12.282 0.599 9.492 1.00 95.00 88 TYR A O 1
ATOM 698 N N . CYS A 1 89 ? -12.876 -1.175 10.729 1.00 93.00 89 CYS A N 1
ATOM 699 C CA . 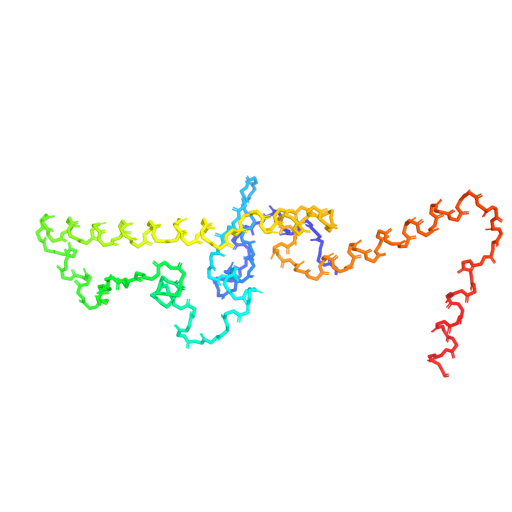CYS A 1 89 ? -12.044 -2.116 9.976 1.00 93.00 89 CYS A CA 1
ATOM 700 C C . CYS A 1 89 ? -12.431 -2.158 8.492 1.00 93.00 89 CYS A C 1
ATOM 702 O O . CYS A 1 89 ? -11.559 -2.132 7.626 1.00 93.00 89 CYS A O 1
ATOM 704 N N . LEU A 1 90 ? -13.730 -2.175 8.180 1.00 95.12 90 LEU A N 1
ATOM 705 C CA . LEU A 1 90 ? -14.199 -2.182 6.798 1.00 95.12 90 LEU A CA 1
ATOM 706 C C . LEU A 1 90 ? -13.771 -0.908 6.057 1.00 95.12 90 LEU A C 1
ATOM 708 O O . LEU A 1 90 ? -13.203 -1.007 4.967 1.00 95.12 90 LEU A O 1
ATOM 712 N N . LYS A 1 91 ? -13.961 0.273 6.660 1.00 92.19 91 LYS A N 1
ATOM 713 C CA . LYS A 1 91 ? -13.491 1.550 6.094 1.00 92.19 91 LYS A CA 1
ATOM 714 C C . LYS A 1 91 ? -11.981 1.517 5.813 1.00 92.19 91 LYS A C 1
ATOM 716 O O . LYS A 1 91 ? -11.553 1.891 4.720 1.00 92.19 91 LYS A O 1
ATOM 721 N N . ASP A 1 92 ? -11.193 0.981 6.745 1.00 91.75 92 ASP A N 1
ATOM 722 C CA . ASP A 1 92 ? -9.737 0.861 6.615 1.00 91.75 92 ASP A CA 1
ATOM 723 C C . ASP A 1 92 ? -9.301 -0.098 5.501 1.00 91.75 92 ASP A C 1
ATOM 725 O O . ASP A 1 92 ? -8.242 0.112 4.917 1.00 91.75 92 ASP A O 1
ATOM 729 N N . THR A 1 93 ? -10.100 -1.117 5.168 1.00 92.81 93 THR A N 1
ATOM 730 C CA . THR A 1 93 ? -9.805 -2.041 4.052 1.00 92.81 93 THR A CA 1
ATOM 731 C C . THR A 1 93 ? -10.195 -1.488 2.681 1.00 92.81 93 THR A C 1
ATOM 733 O O . THR A 1 93 ? -9.508 -1.746 1.690 1.00 92.81 93 THR A O 1
ATOM 736 N N . LEU A 1 94 ? -11.269 -0.696 2.609 1.00 93.44 94 LEU A N 1
ATOM 737 C CA . LEU A 1 94 ? -11.751 -0.101 1.358 1.00 93.44 94 LEU A CA 1
ATOM 738 C C . LEU A 1 94 ? -10.847 1.031 0.872 1.00 93.44 94 LEU A C 1
ATOM 740 O O . LEU A 1 94 ? -10.659 1.224 -0.329 1.00 93.44 94 LEU A O 1
ATOM 744 N N . LEU A 1 95 ? -10.247 1.764 1.802 1.00 92.25 95 LEU A N 1
ATOM 745 C CA . LEU A 1 95 ? -9.396 2.898 1.485 1.00 92.25 95 LEU A CA 1
ATOM 746 C C . LEU A 1 95 ? -8.158 2.506 0.636 1.00 92.25 95 LEU A C 1
ATOM 748 O O . LEU A 1 95 ? -7.951 3.112 -0.416 1.00 92.25 95 LEU A O 1
ATOM 752 N N . PRO A 1 96 ? -7.389 1.453 0.982 1.00 91.06 96 PRO A N 1
ATOM 753 C CA . PRO A 1 96 ? -6.394 0.829 0.113 1.00 91.06 96 PRO A CA 1
ATOM 754 C C . PRO A 1 96 ? -6.903 0.478 -1.290 1.00 91.06 96 PRO A C 1
ATOM 756 O O . PRO A 1 96 ? -6.224 0.762 -2.274 1.00 91.06 96 PRO A O 1
ATOM 759 N N . LEU A 1 97 ? -8.097 -0.108 -1.414 1.00 92.31 97 LEU A N 1
ATOM 760 C CA . LEU A 1 97 ? -8.669 -0.466 -2.718 1.00 92.31 97 LEU A CA 1
ATOM 761 C C . LEU A 1 97 ? -8.877 0.773 -3.599 1.00 92.31 97 LEU A C 1
ATOM 763 O O . LEU A 1 97 ? -8.478 0.783 -4.764 1.00 92.31 97 LEU A O 1
ATOM 767 N N . HIS A 1 98 ? -9.421 1.850 -3.031 1.00 92.88 98 HIS A N 1
ATOM 768 C CA . HIS A 1 98 ? -9.582 3.121 -3.741 1.00 92.88 98 HIS A CA 1
ATOM 769 C C . HIS A 1 98 ? -8.239 3.770 -4.089 1.00 92.88 98 HIS A C 1
ATOM 771 O O . HIS A 1 98 ? -8.048 4.243 -5.211 1.00 92.88 98 HIS A O 1
ATOM 777 N N . LEU A 1 99 ? -7.283 3.744 -3.158 1.00 91.62 99 LEU A N 1
ATOM 778 C CA . LEU A 1 99 ? -5.931 4.253 -3.377 1.00 91.62 99 LEU A CA 1
ATOM 779 C C . LEU A 1 99 ? -5.210 3.495 -4.499 1.00 91.62 99 LEU A C 1
ATOM 781 O O . LEU A 1 99 ? -4.575 4.132 -5.338 1.00 91.62 99 LEU A O 1
ATOM 785 N N . MET A 1 100 ? -5.341 2.165 -4.574 1.00 91.44 100 MET A N 1
ATOM 786 C CA . MET A 1 100 ? -4.750 1.363 -5.655 1.00 91.44 100 MET A CA 1
ATOM 787 C C . MET A 1 100 ? -5.249 1.784 -7.033 1.00 91.44 100 MET A C 1
ATOM 789 O O . MET A 1 100 ? -4.451 1.874 -7.968 1.00 91.44 100 MET A O 1
ATOM 793 N N . ASN A 1 101 ? -6.548 2.059 -7.149 1.00 90.94 101 ASN A N 1
ATOM 794 C CA . ASN A 1 101 ? -7.143 2.528 -8.395 1.00 90.94 101 ASN A CA 1
ATOM 795 C C . ASN A 1 101 ? -6.673 3.947 -8.732 1.00 90.94 101 ASN A C 1
ATOM 797 O O . ASN A 1 101 ? -6.333 4.223 -9.879 1.00 90.94 101 ASN A O 1
ATOM 801 N N . LYS A 1 102 ? -6.594 4.838 -7.735 1.00 90.00 102 LYS A N 1
ATOM 802 C CA . LYS A 1 102 ? -6.200 6.237 -7.944 1.00 90.00 102 LYS A CA 1
ATOM 803 C C . LYS A 1 102 ? -4.721 6.411 -8.295 1.00 90.00 102 LYS A C 1
ATOM 805 O O . LYS A 1 102 ? -4.391 7.298 -9.074 1.00 90.00 102 LYS A O 1
ATOM 810 N N . MET A 1 103 ? -3.844 5.585 -7.725 1.00 87.25 103 MET A N 1
ATOM 811 C CA . MET A 1 103 ? -2.401 5.596 -8.000 1.00 87.25 103 MET A CA 1
ATOM 812 C C . MET A 1 103 ? -1.997 4.691 -9.172 1.00 87.25 103 MET A C 1
ATOM 814 O O . MET A 1 103 ? -0.815 4.613 -9.486 1.00 87.25 103 MET A O 1
ATOM 818 N N . GLU A 1 104 ? -2.945 3.998 -9.812 1.00 88.06 104 GLU A N 1
ATOM 819 C CA . GLU A 1 104 ? -2.690 3.057 -10.913 1.00 88.06 104 GLU A CA 1
ATOM 820 C C . GLU A 1 104 ? -1.599 2.008 -10.601 1.00 88.06 104 GLU A C 1
ATOM 822 O O . GLU A 1 104 ? -0.789 1.640 -11.460 1.00 88.06 104 GLU A O 1
ATOM 827 N N . CYS A 1 105 ? -1.588 1.476 -9.374 1.00 87.94 105 CYS A N 1
ATOM 828 C CA . CYS A 1 105 ? -0.488 0.647 -8.869 1.00 87.94 105 CYS A CA 1
ATOM 829 C C . CYS A 1 105 ? -0.166 -0.573 -9.754 1.00 87.94 105 CYS A C 1
ATOM 831 O O . CYS A 1 105 ? 1.002 -0.932 -9.947 1.00 87.94 105 CYS A O 1
ATOM 833 N N . LEU A 1 106 ? -1.207 -1.231 -10.271 1.00 90.19 106 LEU A N 1
ATOM 834 C CA . LEU A 1 106 ? -1.103 -2.435 -11.096 1.00 90.19 106 LEU A CA 1
ATOM 835 C C . LEU A 1 106 ? -0.764 -2.110 -12.565 1.00 90.19 106 LEU A C 1
ATOM 837 O O . LEU A 1 106 ? 0.219 -2.665 -13.066 1.00 90.19 106 LEU A O 1
ATOM 841 N N . PRO A 1 107 ? -1.468 -1.185 -13.253 1.00 91.12 107 PRO A N 1
ATOM 842 C CA . PRO A 1 107 ? -1.096 -0.765 -14.604 1.00 91.12 107 PRO A CA 1
ATOM 843 C C . PRO A 1 107 ? 0.349 -0.271 -14.722 1.00 91.12 107 PRO A C 1
ATOM 845 O O . PRO A 1 107 ? 1.037 -0.627 -15.680 1.00 91.12 107 PRO A O 1
ATOM 848 N N . ILE A 1 108 ? 0.836 0.511 -13.752 1.00 87.69 108 ILE A N 1
ATOM 849 C CA . ILE A 1 108 ? 2.216 1.019 -13.748 1.00 87.69 108 ILE A CA 1
ATOM 850 C C . ILE A 1 108 ? 3.218 -0.138 -13.704 1.00 87.69 108 ILE A C 1
ATOM 852 O O . ILE A 1 108 ? 4.158 -0.170 -14.502 1.00 87.69 108 ILE A O 1
ATOM 856 N N . GLN A 1 109 ? 3.002 -1.124 -12.834 1.00 87.19 109 GLN A N 1
ATOM 857 C CA . GLN A 1 109 ? 3.909 -2.267 -12.724 1.00 87.19 109 GLN A CA 1
ATOM 858 C C . GLN A 1 109 ? 3.863 -3.178 -13.946 1.00 87.19 109 GLN A C 1
ATOM 860 O O . GLN A 1 109 ? 4.914 -3.621 -14.403 1.00 87.19 109 GLN A O 1
ATOM 865 N N . ILE A 1 110 ? 2.689 -3.392 -14.546 1.00 90.75 110 ILE A N 1
ATOM 866 C CA . ILE A 1 110 ? 2.576 -4.131 -15.812 1.00 90.75 110 ILE A CA 1
ATOM 867 C C . ILE A 1 110 ? 3.340 -3.413 -16.926 1.00 90.75 110 ILE A C 1
ATOM 869 O O . ILE A 1 110 ? 4.090 -4.054 -17.662 1.00 90.75 110 ILE A O 1
ATOM 873 N N . LYS A 1 111 ? 3.198 -2.087 -17.048 1.00 89.69 111 LYS A N 1
ATOM 874 C CA . LYS A 1 111 ? 3.932 -1.290 -18.047 1.00 89.69 111 LYS A CA 1
ATOM 875 C C . LYS A 1 111 ? 5.448 -1.417 -17.854 1.00 89.69 111 LYS A C 1
ATOM 877 O O . LYS A 1 111 ? 6.175 -1.610 -18.828 1.00 89.69 111 LYS A O 1
ATOM 882 N N . GLN A 1 112 ? 5.928 -1.351 -16.612 1.00 84.69 112 GLN A N 1
ATOM 883 C CA . GLN A 1 112 ? 7.351 -1.494 -16.291 1.00 84.69 112 GLN A CA 1
ATOM 884 C C . GLN A 1 112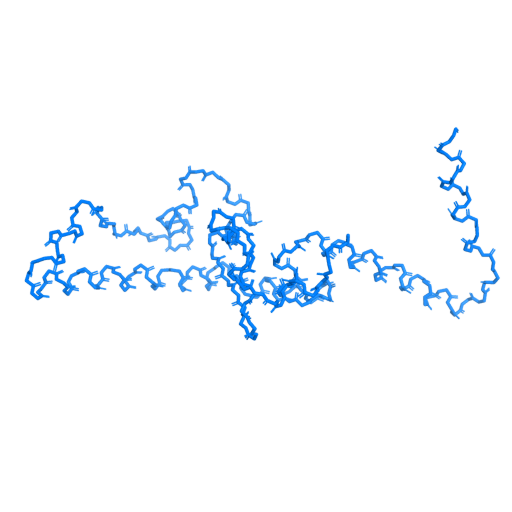 ? 7.878 -2.907 -16.574 1.00 84.69 112 GLN A C 1
ATOM 886 O O . GLN A 1 112 ? 8.920 -3.044 -17.216 1.00 84.69 112 GLN A O 1
ATOM 891 N N . ALA A 1 113 ? 7.141 -3.942 -16.169 1.00 87.50 113 ALA A N 1
ATOM 892 C CA . ALA A 1 113 ? 7.499 -5.337 -16.407 1.00 87.50 113 ALA A CA 1
ATOM 893 C C . ALA A 1 113 ? 7.527 -5.669 -17.903 1.00 87.50 113 ALA A C 1
ATOM 895 O O . ALA A 1 113 ? 8.485 -6.275 -18.379 1.00 87.50 113 ALA A O 1
ATOM 896 N N . ARG A 1 114 ? 6.537 -5.184 -18.669 1.00 87.81 114 ARG A N 1
ATOM 897 C CA . ARG A 1 114 ? 6.514 -5.302 -20.135 1.00 87.81 114 ARG A CA 1
ATOM 898 C C . ARG A 1 114 ? 7.717 -4.625 -20.780 1.00 87.81 114 ARG A C 1
ATOM 900 O O . ARG A 1 114 ? 8.339 -5.229 -21.640 1.00 87.81 114 ARG A O 1
ATOM 907 N N . LYS A 1 115 ? 8.069 -3.409 -20.350 1.00 85.25 115 LYS A N 1
ATOM 908 C CA . LYS A 1 115 ? 9.243 -2.687 -20.867 1.00 85.25 115 LYS A CA 1
ATOM 909 C C . LYS A 1 115 ? 10.557 -3.408 -20.556 1.00 85.25 115 LYS A C 1
ATOM 911 O O . LYS A 1 115 ? 11.495 -3.329 -21.336 1.00 85.25 115 LYS A O 1
ATOM 916 N N . ALA A 1 116 ? 10.643 -4.069 -19.405 1.00 82.38 116 ALA A N 1
ATOM 917 C CA . ALA A 1 116 ? 11.839 -4.790 -18.985 1.00 82.38 116 ALA A CA 1
ATOM 918 C C . ALA A 1 116 ? 11.884 -6.247 -19.473 1.00 82.38 116 ALA A C 1
ATOM 920 O O . ALA A 1 116 ? 12.925 -6.880 -19.329 1.00 82.38 116 ALA A O 1
ATOM 921 N N . HIS A 1 117 ? 10.790 -6.786 -20.021 1.00 84.69 117 HIS A N 1
ATOM 922 C CA . HIS A 1 117 ? 10.601 -8.216 -20.301 1.00 84.69 117 HIS A CA 1
ATOM 923 C C . HIS A 1 117 ? 10.911 -9.119 -19.094 1.00 84.69 117 HIS A C 1
ATOM 925 O O . HIS A 1 117 ? 11.540 -10.167 -19.222 1.00 84.69 117 HIS A O 1
ATOM 931 N N . LEU A 1 118 ? 10.470 -8.704 -17.905 1.00 83.38 118 LEU A N 1
ATOM 932 C CA . LEU A 1 118 ? 10.636 -9.463 -16.666 1.00 83.38 118 LEU A CA 1
ATOM 933 C C . LEU A 1 118 ? 9.276 -9.876 -16.100 1.00 83.38 118 LEU A C 1
ATOM 935 O O . LEU A 1 118 ? 8.305 -9.130 -16.247 1.00 83.38 118 LEU A O 1
ATOM 939 N N . PRO A 1 119 ? 9.185 -11.022 -15.403 1.00 85.38 119 PRO A N 1
ATOM 940 C CA . PRO A 1 119 ? 7.988 -11.344 -14.643 1.00 85.38 119 PRO A CA 1
ATOM 941 C C . PRO A 1 119 ? 7.803 -10.333 -13.500 1.00 85.38 119 PRO A C 1
ATOM 943 O O . PRO A 1 119 ? 8.774 -9.904 -12.870 1.00 85.38 119 PRO A O 1
ATOM 946 N N . LEU A 1 120 ? 6.544 -9.980 -13.212 1.00 82.88 120 LEU A N 1
ATOM 947 C CA . LEU A 1 120 ? 6.175 -8.988 -12.189 1.00 82.88 120 LEU A CA 1
ATOM 948 C C . LEU A 1 120 ? 6.819 -9.282 -10.826 1.00 82.88 120 LEU A C 1
ATOM 950 O O . LEU A 1 120 ? 7.359 -8.376 -10.194 1.00 82.88 120 LEU A O 1
ATOM 954 N N . ASN A 1 121 ? 6.821 -10.553 -10.415 1.00 81.25 121 ASN A N 1
ATOM 955 C CA . ASN A 1 121 ? 7.391 -10.987 -9.138 1.00 81.25 121 ASN A CA 1
ATOM 956 C C . ASN A 1 121 ? 8.899 -10.693 -9.053 1.00 81.25 121 ASN A C 1
ATOM 958 O O . ASN A 1 121 ? 9.358 -10.143 -8.056 1.00 81.25 121 ASN A O 1
ATOM 962 N N . ALA A 1 122 ? 9.661 -10.985 -10.115 1.00 78.94 122 ALA A N 1
ATOM 963 C CA . ALA A 1 122 ? 11.108 -10.753 -10.128 1.00 78.94 122 ALA A CA 1
ATOM 964 C C . ALA A 1 122 ? 11.447 -9.257 -10.132 1.00 78.94 122 ALA A C 1
ATOM 966 O O . ALA A 1 122 ? 12.369 -8.829 -9.440 1.00 78.94 122 ALA A O 1
ATOM 967 N N . MET A 1 123 ? 10.678 -8.453 -10.877 1.00 78.38 123 MET A N 1
ATOM 968 C CA . MET A 1 123 ? 10.843 -6.998 -10.886 1.00 78.38 123 MET A CA 1
ATOM 969 C C . MET A 1 123 ? 10.569 -6.395 -9.504 1.00 78.38 123 MET A C 1
ATOM 971 O O . MET A 1 123 ? 11.270 -5.476 -9.085 1.00 78.38 123 MET A O 1
ATOM 975 N N . ARG A 1 124 ? 9.557 -6.910 -8.796 1.00 78.50 124 ARG A N 1
ATOM 976 C CA . ARG A 1 124 ? 9.161 -6.409 -7.478 1.00 78.50 124 ARG A CA 1
ATOM 977 C C . ARG A 1 124 ? 10.162 -6.764 -6.384 1.00 78.50 124 ARG A C 1
ATOM 979 O O . ARG A 1 124 ? 10.412 -5.934 -5.518 1.00 78.50 124 ARG A O 1
ATOM 986 N N . GLU A 1 125 ? 10.727 -7.967 -6.410 1.00 76.62 125 GLU A N 1
ATOM 987 C CA . GLU A 1 125 ? 11.753 -8.366 -5.442 1.00 76.62 125 GLU A CA 1
ATOM 988 C C . GLU A 1 125 ? 13.071 -7.622 -5.677 1.00 76.62 125 GLU A C 1
ATOM 990 O O . GLU A 1 125 ? 13.744 -7.222 -4.728 1.00 76.62 125 GLU A O 1
ATOM 995 N N . ARG A 1 126 ? 13.458 -7.444 -6.945 1.00 78.12 126 ARG A N 1
ATOM 996 C CA . ARG A 1 126 ? 14.743 -6.848 -7.315 1.00 78.12 126 ARG A CA 1
ATOM 997 C C . ARG A 1 126 ? 14.558 -5.819 -8.427 1.00 78.12 126 ARG A C 1
ATOM 999 O O . ARG A 1 126 ? 14.732 -6.150 -9.603 1.00 78.12 126 ARG A O 1
ATOM 1006 N N . PRO A 1 127 ? 14.294 -4.549 -8.070 1.00 78.88 127 PRO A N 1
ATOM 1007 C CA . PRO A 1 127 ? 14.123 -3.476 -9.046 1.00 78.88 127 PRO A CA 1
ATOM 1008 C C . PRO A 1 127 ? 15.325 -3.300 -9.986 1.00 78.88 127 PRO A C 1
ATOM 1010 O O . PRO A 1 127 ? 15.142 -2.967 -11.154 1.00 78.88 127 PRO A O 1
ATOM 1013 N N . SER A 1 128 ? 16.545 -3.597 -9.520 1.00 80.38 128 SER A N 1
ATOM 1014 C CA . SER A 1 128 ? 17.782 -3.511 -10.314 1.00 80.38 128 SER A CA 1
ATOM 1015 C C . SER A 1 128 ? 17.831 -4.469 -11.510 1.00 80.38 128 SER A C 1
ATOM 1017 O O . SER A 1 128 ? 18.558 -4.209 -12.468 1.00 80.38 128 SER A O 1
ATOM 1019 N N . LEU A 1 129 ? 17.031 -5.546 -11.512 1.00 82.12 129 LEU A N 1
ATOM 1020 C CA . LEU A 1 129 ? 16.947 -6.459 -12.657 1.00 82.12 129 LEU A CA 1
ATOM 1021 C C . LEU A 1 129 ? 16.400 -5.769 -13.909 1.00 82.12 129 LEU A C 1
ATOM 1023 O O . LEU A 1 129 ? 16.690 -6.187 -15.028 1.00 82.12 129 LEU A O 1
ATOM 1027 N N . LYS A 1 130 ? 15.618 -4.698 -13.739 1.00 82.25 130 LYS A N 1
ATOM 1028 C CA . LYS A 1 130 ? 15.100 -3.901 -14.851 1.00 82.25 130 LYS A CA 1
ATOM 1029 C C . LYS A 1 130 ? 16.233 -3.350 -15.712 1.00 82.25 130 LYS A C 1
ATOM 1031 O O . LYS A 1 130 ? 16.156 -3.430 -16.938 1.00 82.25 130 LYS A O 1
ATOM 1036 N N . ASP A 1 131 ? 17.254 -2.797 -15.070 1.00 85.00 131 ASP A N 1
ATOM 1037 C CA . ASP A 1 131 ? 18.352 -2.129 -15.761 1.00 85.00 131 ASP A CA 1
ATOM 1038 C C . ASP A 1 131 ? 19.265 -3.161 -16.425 1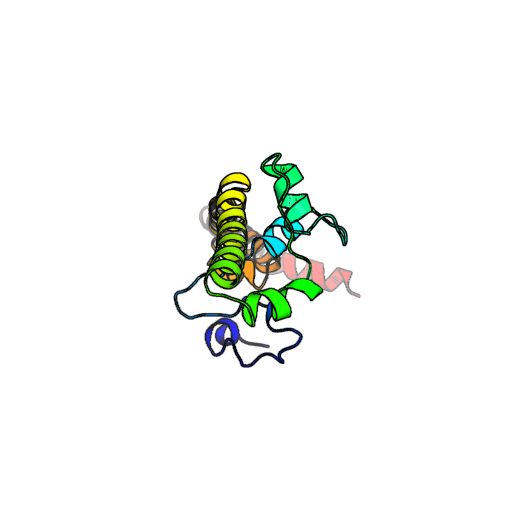.00 85.00 131 ASP A C 1
ATOM 1040 O O . ASP A 1 131 ? 19.628 -3.008 -17.591 1.00 85.00 131 ASP A O 1
ATOM 1044 N N . THR A 1 132 ? 19.545 -4.274 -15.736 1.00 85.56 132 THR A N 1
ATOM 1045 C CA . THR A 1 132 ? 20.333 -5.374 -16.309 1.00 85.56 132 THR A CA 1
ATOM 1046 C C . THR A 1 132 ? 19.629 -6.011 -17.507 1.00 85.56 132 THR A C 1
ATOM 1048 O O . THR A 1 132 ? 20.255 -6.189 -18.549 1.00 85.56 132 THR A O 1
ATOM 1051 N N . SER A 1 133 ? 18.320 -6.272 -17.412 1.00 83.56 133 SER A N 1
ATOM 1052 C CA . SER A 1 133 ? 17.531 -6.839 -18.513 1.00 83.56 133 SER A CA 1
ATOM 1053 C C . SER A 1 133 ? 17.536 -5.932 -19.746 1.00 83.56 133 SER A C 1
ATOM 1055 O O . SER A 1 133 ? 17.752 -6.400 -20.865 1.00 83.56 133 SER A O 1
ATOM 1057 N N . GLN A 1 134 ? 17.381 -4.617 -19.554 1.00 84.94 134 GLN A N 1
ATOM 1058 C CA . GLN A 1 134 ? 17.432 -3.651 -20.656 1.00 84.94 134 GLN A CA 1
ATOM 1059 C C . GLN A 1 134 ? 18.811 -3.592 -21.321 1.00 84.94 134 GLN A C 1
ATOM 1061 O O . GLN A 1 134 ? 18.888 -3.513 -22.545 1.00 84.94 134 GLN A O 1
ATOM 1066 N N . ILE A 1 135 ? 19.899 -3.646 -20.546 1.00 87.94 135 ILE A N 1
ATOM 1067 C CA . ILE A 1 135 ? 21.262 -3.694 -21.094 1.00 87.94 135 ILE A CA 1
ATOM 1068 C C . ILE A 1 135 ? 21.456 -4.969 -21.922 1.00 87.94 135 ILE A C 1
ATOM 1070 O O . ILE A 1 135 ? 21.925 -4.891 -23.056 1.00 87.94 135 ILE A O 1
ATOM 1074 N N . CYS A 1 136 ? 21.051 -6.129 -21.399 1.00 87.88 136 CYS A N 1
ATOM 1075 C CA . CYS A 1 136 ? 21.161 -7.403 -22.110 1.00 87.88 136 CYS A CA 1
ATOM 1076 C C . CYS A 1 136 ? 20.392 -7.396 -23.437 1.00 87.88 136 CYS A C 1
ATOM 1078 O O . CYS A 1 136 ? 20.911 -7.870 -24.444 1.00 87.88 136 CYS A O 1
ATOM 1080 N N . GLN A 1 137 ? 19.185 -6.830 -23.464 1.00 83.00 137 GLN A N 1
ATOM 1081 C CA . GLN A 1 137 ? 18.384 -6.730 -24.687 1.00 83.00 137 GLN A CA 1
ATOM 1082 C C . GLN A 1 137 ? 19.016 -5.805 -25.722 1.00 83.00 137 GLN A C 1
ATOM 1084 O O . GLN A 1 137 ? 19.061 -6.164 -26.893 1.00 83.00 137 GLN A O 1
ATOM 1089 N N . LYS A 1 138 ? 19.545 -4.649 -25.299 1.00 86.81 138 LYS A N 1
ATOM 1090 C CA . LYS A 1 138 ? 20.264 -3.738 -26.201 1.00 86.81 138 LYS A CA 1
ATOM 1091 C C . LYS A 1 138 ? 21.467 -4.429 -26.836 1.00 86.81 138 LYS A C 1
ATOM 1093 O O . LYS A 1 138 ? 21.593 -4.412 -28.051 1.00 86.81 138 LYS A O 1
ATOM 1098 N N . ARG A 1 139 ? 22.285 -5.119 -26.032 1.00 89.56 139 ARG A N 1
ATOM 1099 C CA . ARG A 1 139 ? 23.429 -5.896 -26.536 1.00 89.56 139 ARG A CA 1
ATOM 1100 C C . ARG A 1 139 ? 23.006 -7.011 -27.484 1.00 89.56 139 ARG A C 1
ATOM 1102 O O . ARG A 1 139 ? 23.653 -7.221 -28.498 1.00 89.56 139 ARG A O 1
ATOM 1109 N N . LYS A 1 140 ? 21.915 -7.712 -27.175 1.00 86.81 140 LYS A N 1
ATOM 1110 C CA . LYS A 1 140 ? 21.374 -8.749 -28.056 1.00 86.81 140 LYS A CA 1
ATOM 1111 C C . LYS A 1 140 ? 20.910 -8.165 -29.396 1.00 86.81 140 LYS A C 1
ATOM 1113 O O . LYS A 1 140 ? 21.237 -8.732 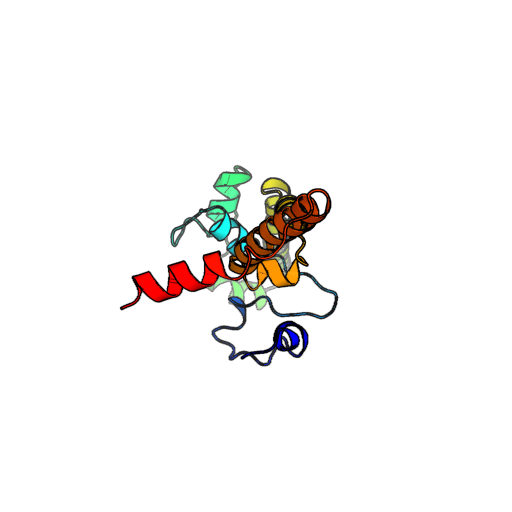-30.428 1.00 86.81 140 LYS A O 1
ATOM 1118 N N . ALA A 1 141 ? 20.217 -7.027 -29.379 1.00 82.94 141 ALA A N 1
ATOM 1119 C CA . ALA A 1 141 ? 19.772 -6.339 -30.588 1.00 82.94 141 ALA A CA 1
ATOM 1120 C C . ALA A 1 141 ? 20.941 -5.783 -31.421 1.00 82.94 141 ALA A C 1
ATOM 1122 O O . ALA A 1 141 ? 20.859 -5.811 -32.641 1.00 82.94 141 ALA A O 1
ATOM 1123 N N . GLU A 1 142 ? 22.025 -5.319 -30.785 1.00 83.44 142 GLU A N 1
ATOM 1124 C CA . GLU A 1 142 ? 23.280 -4.952 -31.464 1.00 83.44 142 GLU A CA 1
ATOM 1125 C C . GLU A 1 142 ? 23.884 -6.173 -32.179 1.00 83.44 142 GLU A C 1
ATOM 1127 O O . GLU A 1 142 ? 24.115 -6.117 -33.378 1.00 83.44 142 GLU A O 1
ATOM 1132 N N . ILE A 1 143 ? 24.024 -7.310 -31.487 1.00 82.38 143 ILE A N 1
ATOM 1133 C CA . ILE A 1 143 ? 24.575 -8.553 -32.062 1.00 82.38 143 ILE A CA 1
ATOM 1134 C C . ILE A 1 143 ? 23.696 -9.101 -33.203 1.00 82.38 143 ILE A C 1
ATOM 1136 O O . ILE A 1 143 ? 24.208 -9.562 -34.221 1.00 82.38 143 ILE A O 1
ATOM 1140 N N . GLU A 1 144 ? 22.370 -9.073 -33.049 1.00 75.44 144 GLU A N 1
ATOM 1141 C CA . GLU A 1 144 ? 21.426 -9.534 -34.077 1.00 75.44 144 GLU A CA 1
ATOM 1142 C C . GLU A 1 144 ? 21.317 -8.539 -35.246 1.00 75.44 144 GLU A C 1
ATOM 1144 O O . GLU A 1 144 ? 21.186 -8.959 -36.394 1.00 75.44 144 GLU A O 1
ATOM 1149 N N . GLY A 1 145 ? 21.437 -7.234 -34.992 1.00 59.59 145 GLY A N 1
ATOM 1150 C CA . GLY A 1 145 ? 21.545 -6.200 -36.025 1.00 59.59 145 GLY A CA 1
ATOM 1151 C C . GLY A 1 145 ? 22.839 -6.313 -36.832 1.00 59.59 145 GLY A C 1
ATOM 1152 O O . GLY A 1 145 ? 22.806 -6.189 -38.055 1.00 59.59 145 GLY A O 1
ATOM 1153 N N . ASP A 1 146 ? 23.941 -6.660 -36.165 1.00 53.97 146 ASP A N 1
ATOM 1154 C CA . ASP A 1 146 ? 25.230 -6.948 -36.792 1.00 53.97 146 ASP A CA 1
ATOM 1155 C C . ASP A 1 146 ? 25.191 -8.248 -37.610 1.00 53.97 146 ASP A C 1
ATOM 1157 O O . ASP A 1 146 ? 25.968 -8.402 -38.541 1.00 53.97 146 ASP A O 1
ATOM 1161 N N . SER A 1 147 ? 24.260 -9.177 -37.366 1.00 51.62 147 SER A N 1
ATOM 1162 C CA . SER 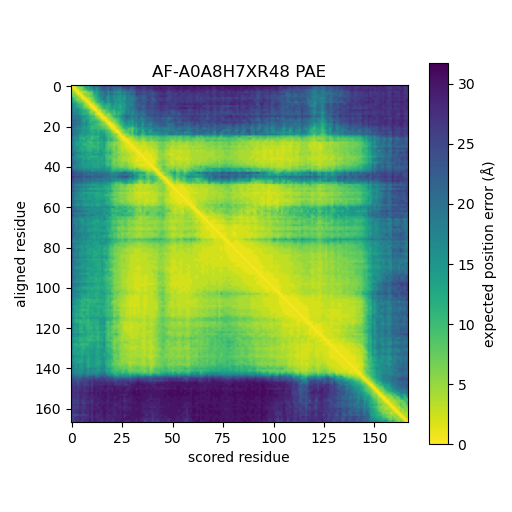A 1 147 ? 24.176 -10.422 -38.152 1.00 51.62 147 SER A CA 1
ATOM 1163 C C . SER A 1 147 ? 23.689 -10.238 -39.605 1.00 51.62 147 SER A C 1
ATOM 1165 O O . SER A 1 147 ? 23.873 -11.140 -40.421 1.00 51.62 147 SER A O 1
ATOM 1167 N N . ASN A 1 148 ? 23.151 -9.062 -39.965 1.00 50.62 148 ASN A N 1
ATOM 1168 C CA . ASN A 1 148 ? 22.876 -8.671 -41.360 1.00 50.62 148 ASN A CA 1
ATOM 1169 C C . ASN A 1 148 ? 24.033 -7.899 -42.023 1.00 50.62 148 ASN A C 1
ATOM 1171 O O . ASN A 1 148 ? 23.959 -7.545 -43.200 1.00 50.62 148 ASN A O 1
ATOM 1175 N N . THR A 1 149 ? 25.128 -7.678 -41.301 1.00 44.19 149 THR A N 1
ATOM 1176 C CA . THR A 1 149 ? 26.388 -7.146 -41.818 1.00 44.19 149 THR A CA 1
ATOM 1177 C C . THR A 1 149 ? 27.509 -8.071 -41.380 1.00 44.19 149 THR A C 1
ATOM 1179 O O . THR A 1 149 ? 27.970 -8.000 -40.251 1.00 44.19 149 THR A O 1
ATOM 1182 N N . ASN A 1 150 ? 27.953 -8.952 -42.279 1.00 48.25 150 ASN A N 1
ATOM 1183 C CA . ASN A 1 150 ? 29.107 -9.826 -42.060 1.00 48.25 150 ASN A CA 1
ATOM 1184 C C . ASN A 1 150 ? 30.241 -9.094 -41.323 1.00 48.25 150 ASN A C 1
ATOM 1186 O O . ASN A 1 150 ? 30.926 -8.278 -41.935 1.00 48.25 150 ASN A O 1
ATOM 1190 N N . TYR A 1 151 ? 30.478 -9.421 -40.052 1.00 44.91 151 TYR A N 1
ATOM 1191 C CA . TYR A 1 151 ? 31.682 -8.981 -39.358 1.00 44.91 151 TYR A CA 1
ATOM 1192 C C . TYR A 1 151 ? 32.342 -10.129 -38.600 1.00 44.91 151 TYR A C 1
ATOM 1194 O O . TYR A 1 151 ? 31.993 -10.523 -37.489 1.00 44.91 151 TYR A O 1
ATOM 1202 N N . THR A 1 152 ? 33.372 -10.637 -39.268 1.00 43.25 152 THR A N 1
ATOM 1203 C CA . THR A 1 152 ? 34.660 -11.008 -38.692 1.00 43.25 152 THR A CA 1
ATOM 1204 C C . THR A 1 152 ? 35.015 -10.206 -37.432 1.00 43.25 152 THR A C 1
ATOM 1206 O O . THR A 1 152 ? 35.159 -8.992 -37.489 1.00 43.25 152 THR A O 1
ATOM 1209 N N . LEU A 1 153 ? 35.277 -10.926 -36.338 1.00 48.00 153 LEU A N 1
ATOM 1210 C CA . LEU A 1 153 ? 36.376 -10.664 -35.396 1.00 48.00 153 LEU A CA 1
ATOM 1211 C C . LEU A 1 153 ? 36.525 -9.231 -34.829 1.00 48.00 153 LEU A C 1
ATOM 1213 O O . LEU A 1 153 ? 37.634 -8.708 -34.801 1.00 48.00 153 LEU A O 1
ATOM 1217 N N . ASP A 1 154 ? 35.470 -8.624 -34.278 1.00 43.69 154 ASP A N 1
ATOM 1218 C CA . ASP A 1 154 ? 35.613 -7.404 -33.448 1.00 43.69 154 ASP A CA 1
ATOM 1219 C C . ASP A 1 154 ? 35.176 -7.583 -31.976 1.00 43.69 154 ASP A C 1
ATOM 1221 O O . ASP A 1 154 ? 35.384 -6.698 -31.142 1.00 43.69 154 ASP A O 1
ATOM 1225 N N . GLY A 1 155 ? 34.701 -8.776 -31.593 1.00 43.97 155 GLY A N 1
ATOM 1226 C CA . GLY A 1 155 ? 34.396 -9.119 -30.193 1.00 43.97 155 GLY A CA 1
ATOM 1227 C C . GLY A 1 155 ? 35.630 -9.199 -29.279 1.00 43.97 155 GLY A C 1
ATOM 1228 O O . GLY A 1 155 ? 35.541 -8.935 -28.080 1.00 43.97 155 GLY A O 1
ATOM 1229 N N . GLU A 1 156 ? 36.813 -9.483 -29.831 1.00 45.94 156 GLU A N 1
ATOM 1230 C CA . GLU A 1 156 ? 38.054 -9.562 -29.048 1.00 45.94 156 GLU A CA 1
ATOM 1231 C C . GLU A 1 156 ? 38.685 -8.191 -28.747 1.00 45.94 156 GLU A C 1
ATOM 1233 O O . GLU A 1 156 ? 39.482 -8.067 -27.812 1.00 45.94 156 GLU A O 1
ATOM 1238 N N . ARG A 1 157 ? 38.333 -7.135 -29.495 1.00 47.94 157 ARG A N 1
ATOM 1239 C CA . ARG A 1 157 ? 38.902 -5.789 -29.298 1.00 47.94 157 ARG A CA 1
ATOM 1240 C C . ARG A 1 157 ? 38.223 -5.017 -28.166 1.00 47.94 157 ARG A C 1
ATOM 1242 O O . ARG A 1 157 ? 38.893 -4.250 -27.474 1.00 47.94 157 ARG A O 1
ATOM 1249 N N . ALA A 1 158 ? 36.934 -5.256 -27.921 1.00 50.91 158 ALA A N 1
ATOM 1250 C CA . ALA A 1 158 ? 36.195 -4.594 -26.843 1.00 50.91 158 ALA A CA 1
ATOM 1251 C C . ALA A 1 158 ? 36.617 -5.089 -25.446 1.00 50.91 158 ALA A C 1
ATOM 1253 O O . ALA A 1 158 ? 36.732 -4.290 -24.518 1.00 50.91 158 ALA A O 1
ATOM 1254 N N . LEU A 1 159 ? 36.936 -6.383 -25.306 1.00 47.81 159 LEU A N 1
ATOM 1255 C CA . LEU A 1 159 ? 37.394 -6.958 -24.035 1.00 47.81 159 LEU A CA 1
ATOM 1256 C C . LEU A 1 159 ? 38.866 -6.622 -23.725 1.00 47.81 159 LEU A C 1
ATOM 1258 O O . LEU A 1 159 ? 39.243 -6.508 -22.559 1.00 47.81 159 LEU A O 1
ATOM 1262 N N . LYS A 1 160 ? 39.706 -6.434 -24.757 1.00 47.00 160 LYS A N 1
ATOM 1263 C CA . LYS A 1 160 ? 41.120 -6.049 -24.588 1.00 47.00 160 LYS A CA 1
ATOM 1264 C C . LYS A 1 160 ? 41.293 -4.593 -24.139 1.00 47.00 160 LYS A C 1
ATOM 1266 O O . LYS A 1 160 ? 42.163 -4.348 -23.312 1.00 47.00 160 LYS A O 1
ATOM 1271 N N . ARG A 1 161 ? 40.436 -3.662 -24.582 1.00 48.03 161 ARG A N 1
ATOM 1272 C CA . ARG A 1 161 ? 40.454 -2.258 -24.113 1.00 48.03 161 ARG A CA 1
ATOM 1273 C C . ARG A 1 161 ? 40.071 -2.110 -22.637 1.00 48.03 161 ARG A C 1
ATOM 1275 O O . ARG A 1 161 ? 40.659 -1.311 -21.931 1.00 48.03 161 ARG A O 1
ATOM 1282 N N . GLN A 1 162 ? 39.154 -2.934 -22.130 1.00 48.31 162 GLN A N 1
ATOM 1283 C CA . GLN A 1 162 ? 38.784 -2.875 -20.708 1.00 48.31 162 GLN A CA 1
ATOM 1284 C C . GLN A 1 162 ? 39.833 -3.486 -19.764 1.00 48.31 162 GLN A C 1
ATOM 1286 O O . GLN A 1 162 ? 39.826 -3.174 -18.578 1.00 48.31 162 GLN A O 1
ATOM 1291 N N . ARG A 1 163 ? 40.739 -4.345 -20.260 1.00 45.12 163 ARG A N 1
ATOM 1292 C CA . ARG A 1 163 ? 41.855 -4.886 -19.460 1.00 45.12 163 ARG A CA 1
ATOM 1293 C C . ARG A 1 163 ? 43.111 -4.010 -19.498 1.00 45.12 163 ARG A C 1
ATOM 1295 O O . ARG A 1 163 ? 43.912 -4.135 -18.580 1.00 45.12 163 ARG A O 1
ATOM 1302 N N . SER A 1 164 ? 43.290 -3.153 -20.509 1.00 41.41 164 SER A N 1
ATOM 1303 C CA . SER A 1 164 ? 44.427 -2.219 -20.576 1.00 41.41 164 SER A CA 1
ATOM 1304 C C . SER A 1 164 ? 44.270 -1.003 -19.668 1.00 41.41 164 SER A C 1
ATOM 1306 O O . SER A 1 164 ? 45.271 -0.467 -19.221 1.00 41.41 164 SER A O 1
ATOM 1308 N N . ASP A 1 165 ? 43.036 -0.606 -19.356 1.00 45.19 165 ASP A N 1
ATOM 1309 C CA . ASP A 1 165 ? 42.753 0.593 -18.551 1.00 45.19 165 ASP A CA 1
ATOM 1310 C C . ASP A 1 165 ? 42.694 0.288 -17.036 1.00 45.19 165 ASP A C 1
ATOM 1312 O O . ASP A 1 165 ? 42.314 1.137 -16.231 1.00 45.19 165 ASP A O 1
ATOM 1316 N N . ALA A 1 166 ? 43.039 -0.946 -16.649 1.00 42.12 166 ALA A N 1
ATOM 1317 C CA . ALA A 1 166 ? 43.002 -1.456 -15.277 1.00 42.12 166 ALA A CA 1
ATOM 1318 C C . ALA A 1 166 ? 44.391 -1.851 -14.725 1.00 42.12 166 ALA A C 1
ATOM 1320 O O . ALA A 1 166 ? 44.456 -2.521 -13.692 1.00 42.12 166 ALA A O 1
ATOM 1321 N N . TYR A 1 167 ? 45.478 -1.445 -15.391 1.00 38.78 167 TYR A N 1
ATOM 1322 C CA . TYR A 1 167 ? 46.862 -1.542 -14.911 1.00 38.78 167 TYR A CA 1
ATOM 1323 C C . TYR A 1 167 ? 47.611 -0.231 -15.133 1.00 38.78 167 TYR A C 1
ATOM 1325 O O . TYR A 1 167 ? 47.410 0.377 -16.206 1.00 38.78 167 TYR A O 1
#

Mean predicted aligned error: 12.56 Å

Sequence (167 aa):
MVAFRQVMEDPYALPAWNAFDKCPGYVGRFVLDIYKHASDIGITGRGRSTLNSLSERFLNDKKENLSFDKIPGLQAGTADDRRTLATYCLKDTLLPLHLMNKMECLPIQIKQARKAHLPLNAMRERPSLKDTSQICQKRKAEIEGDSNTNYTLDGERALKRQRSDAY

Organism: Psilocybe cubensis (NCBI:txid181762)